Protein AF-D9PGG4-F1 (afdb_monomer_lite)

Sequence (54 aa):
LKDSIRPMPGLPVNIDGMYGIIRTVAGGRVIVDFNHPLSGKEIVYNSKLKNCFG

Foldseek 3Di:
DDPPPDQDAQDWDADPNQIWGFHDDPPNDTDTGRDDPCPPPDDDDDDDDDDDDD

Secondary structure (DSSP, 8-state):
--------TT-EEEETTEEEEEEEEETTEEEEE---TTTT--------------

Structure (mmCIF, N/CA/C/O backbone):
data_AF-D9PGG4-F1
#
_entry.id   AF-D9PGG4-F1
#
loop_
_atom_site.group_PDB
_atom_site.id
_atom_site.type_symbol
_atom_site.label_atom_id
_atom_site.label_alt_id
_atom_site.label_comp_id
_atom_site.label_asym_id
_atom_site.label_entity_id
_atom_site.label_seq_id
_atom_site.pdbx_PDB_ins_code
_atom_site.Cartn_x
_atom_site.Cartn_y
_atom_site.Cartn_z
_atom_site.occupancy
_atom_site.B_iso_or_equiv
_atom_site.auth_seq_id
_atom_site.auth_comp_id
_atom_site.auth_asym_id
_atom_site.auth_atom_id
_atom_site.pdbx_PDB_model_num
ATOM 1 N N . LEU A 1 1 ? -0.762 -16.590 -21.787 1.00 42.12 1 LEU A N 1
ATOM 2 C CA . LEU A 1 1 ? -1.330 -15.923 -20.596 1.00 42.12 1 LEU A CA 1
ATOM 3 C C . LEU A 1 1 ? -0.396 -14.789 -20.208 1.00 42.12 1 LEU A C 1
ATOM 5 O O . LEU A 1 1 ? 0.588 -15.018 -19.521 1.00 42.12 1 LEU A O 1
ATOM 9 N N . LYS A 1 2 ? -0.596 -13.598 -20.766 1.00 47.00 2 LYS A N 1
ATOM 10 C CA . LYS A 1 2 ? 0.131 -12.405 -20.330 1.00 47.00 2 LYS A CA 1
ATOM 11 C C . LYS A 1 2 ? -0.889 -11.291 -20.342 1.00 47.00 2 LYS A C 1
ATOM 13 O O . LYS A 1 2 ? -1.040 -10.588 -21.339 1.00 47.00 2 LYS A O 1
ATOM 18 N N . ASP A 1 3 ? -1.693 -11.270 -19.288 1.00 54.72 3 ASP A N 1
ATOM 19 C CA . ASP A 1 3 ? -2.678 -10.224 -19.093 1.00 54.72 3 ASP A CA 1
ATOM 20 C C . ASP A 1 3 ? -1.943 -8.894 -19.212 1.00 54.72 3 ASP A C 1
ATOM 22 O O . ASP A 1 3 ? -0.956 -8.638 -18.520 1.00 54.72 3 ASP A O 1
ATOM 26 N N . SER A 1 4 ? -2.351 -8.096 -20.198 1.00 63.41 4 SER A N 1
ATOM 27 C CA . SER A 1 4 ? -1.739 -6.811 -20.532 1.00 63.41 4 SER A CA 1
ATOM 28 C C . SER A 1 4 ? -2.143 -5.762 -19.500 1.00 63.41 4 SER A C 1
ATOM 30 O O . SER A 1 4 ? -2.708 -4.723 -19.836 1.00 63.41 4 SER A O 1
ATOM 32 N N . ILE A 1 5 ? -1.889 -6.049 -18.226 1.00 69.56 5 ILE A N 1
ATOM 33 C CA . ILE A 1 5 ? -2.069 -5.099 -17.143 1.00 69.56 5 ILE A CA 1
ATOM 34 C C . ILE A 1 5 ? -0.989 -4.048 -17.356 1.00 69.56 5 ILE A C 1
ATOM 36 O O . ILE A 1 5 ? 0.200 -4.316 -17.197 1.00 69.56 5 ILE A O 1
ATOM 40 N N . ARG A 1 6 ? -1.401 -2.858 -17.793 1.00 81.69 6 ARG A N 1
ATOM 41 C CA . ARG A 1 6 ? -0.512 -1.703 -17.885 1.00 81.69 6 ARG A CA 1
ATOM 42 C C . ARG A 1 6 ? -0.421 -1.114 -16.481 1.00 81.69 6 ARG A C 1
ATOM 44 O O . ARG A 1 6 ? -1.408 -0.531 -16.029 1.00 81.69 6 ARG A O 1
ATOM 51 N N . PRO A 1 7 ? 0.700 -1.294 -15.764 1.00 83.25 7 PRO A N 1
ATOM 52 C CA . PRO A 1 7 ? 0.826 -0.734 -14.433 1.00 83.25 7 PRO A CA 1
ATOM 53 C C . PRO A 1 7 ? 0.767 0.790 -14.541 1.00 83.25 7 PRO A C 1
ATOM 55 O O . PRO A 1 7 ? 1.467 1.388 -15.359 1.00 83.25 7 PRO A O 1
ATOM 58 N N . MET A 1 8 ? -0.069 1.411 -13.717 1.00 88.94 8 MET A N 1
ATOM 59 C CA . MET A 1 8 ? -0.195 2.861 -13.619 1.00 88.94 8 MET A CA 1
ATOM 60 C C . MET A 1 8 ? -0.217 3.248 -12.138 1.00 88.94 8 MET A C 1
ATOM 62 O O . MET A 1 8 ? -0.831 2.523 -11.352 1.00 88.94 8 MET A O 1
ATOM 66 N N . PRO A 1 9 ? 0.436 4.351 -11.727 1.00 91.50 9 PRO A N 1
ATOM 67 C CA . PRO A 1 9 ? 0.310 4.861 -10.365 1.00 91.50 9 PRO A CA 1
ATOM 68 C C . PRO A 1 9 ? -1.159 4.993 -9.938 1.00 91.50 9 PRO A C 1
ATOM 70 O O . PRO A 1 9 ? -1.991 5.479 -10.700 1.00 91.50 9 PRO A O 1
ATOM 73 N N . GLY A 1 10 ? -1.476 4.532 -8.730 1.00 88.88 10 GLY A N 1
ATOM 74 C CA . GLY A 1 10 ? -2.827 4.491 -8.168 1.00 88.88 10 GLY A CA 1
ATOM 75 C C . GLY A 1 10 ? -3.639 3.238 -8.512 1.00 88.88 10 GLY A C 1
ATOM 76 O O . GLY A 1 10 ? -4.694 3.038 -7.917 1.00 88.88 10 GLY A O 1
ATOM 77 N N . LEU A 1 11 ? -3.168 2.375 -9.418 1.00 90.81 11 LEU A N 1
ATOM 78 C CA . LEU A 1 11 ? -3.871 1.137 -9.760 1.00 90.81 11 LEU A CA 1
ATOM 79 C C . LEU A 1 11 ? -3.816 0.140 -8.581 1.00 90.81 11 LEU A C 1
ATOM 81 O O . LEU A 1 11 ? -2.711 -0.191 -8.132 1.00 90.81 11 LEU A O 1
ATOM 85 N N . PRO A 1 12 ? -4.964 -0.363 -8.088 1.00 90.12 12 PRO A N 1
ATOM 86 C CA . PRO A 1 12 ? -4.989 -1.461 -7.133 1.00 90.12 12 PRO A CA 1
ATOM 87 C C . PRO A 1 12 ? -4.634 -2.776 -7.832 1.00 90.12 12 PRO A C 1
ATOM 89 O O . PRO A 1 12 ? -5.129 -3.074 -8.920 1.00 90.12 12 PRO A O 1
ATOM 92 N N . VAL A 1 13 ? -3.782 -3.571 -7.197 1.00 90.38 13 VAL A N 1
ATOM 93 C CA . VAL A 1 13 ? -3.320 -4.866 -7.701 1.00 90.38 13 VAL A CA 1
ATOM 94 C C . VAL A 1 13 ? -3.430 -5.928 -6.614 1.00 90.38 13 VAL A C 1
ATOM 96 O O . VAL A 1 13 ? -3.301 -5.632 -5.427 1.00 90.38 13 VAL A O 1
ATOM 99 N N . ASN A 1 14 ? -3.668 -7.168 -7.030 1.00 90.75 14 ASN A N 1
ATOM 100 C CA . ASN A 1 14 ? -3.576 -8.346 -6.176 1.00 90.75 14 ASN A CA 1
ATOM 101 C C . ASN A 1 14 ? -2.389 -9.182 -6.666 1.00 90.75 14 ASN A C 1
ATOM 103 O O . ASN A 1 14 ? -2.356 -9.572 -7.833 1.00 90.75 14 ASN A O 1
ATOM 107 N N . ILE A 1 15 ? -1.401 -9.391 -5.798 1.00 87.62 15 ILE A N 1
ATOM 108 C CA . ILE A 1 15 ? -0.183 -10.153 -6.082 1.00 87.62 15 ILE A CA 1
ATOM 109 C C . ILE A 1 15 ? -0.096 -11.245 -5.021 1.00 87.62 15 ILE A C 1
ATOM 111 O O . ILE A 1 15 ? 0.018 -10.938 -3.838 1.00 87.62 15 ILE A O 1
ATOM 115 N N . ASP A 1 16 ? -0.207 -12.506 -5.438 1.00 86.56 16 ASP A N 1
ATOM 116 C CA . ASP A 1 16 ? -0.153 -13.685 -4.560 1.00 86.56 16 ASP A CA 1
ATOM 117 C C . ASP A 1 16 ? -1.111 -13.617 -3.352 1.00 86.56 16 ASP A C 1
ATOM 119 O O . ASP A 1 16 ? -0.808 -14.076 -2.253 1.00 86.56 16 ASP A O 1
ATOM 123 N N . GLY A 1 17 ? -2.293 -13.020 -3.549 1.00 87.38 17 GLY A N 1
ATOM 124 C CA . GLY A 1 17 ? -3.304 -12.842 -2.504 1.00 87.38 17 GLY A CA 1
ATOM 125 C C . GLY A 1 17 ? -3.130 -11.575 -1.660 1.00 87.38 17 GLY A C 1
ATOM 126 O O . GLY A 1 17 ? -4.006 -11.268 -0.851 1.00 87.38 17 GLY A O 1
ATOM 127 N N . MET A 1 18 ? -2.053 -10.808 -1.856 1.00 87.69 18 MET A N 1
ATOM 128 C CA . MET A 1 18 ? -1.834 -9.524 -1.192 1.00 87.69 18 MET A CA 1
ATOM 129 C C . MET A 1 18 ? -2.371 -8.369 -2.037 1.00 87.69 18 MET A C 1
ATOM 131 O O . MET A 1 18 ? -1.993 -8.192 -3.197 1.00 87.69 18 MET A O 1
ATOM 135 N N . TYR A 1 19 ? -3.223 -7.542 -1.432 1.00 90.75 19 TYR A N 1
ATOM 136 C CA . TYR A 1 19 ? -3.702 -6.306 -2.045 1.00 90.75 19 TYR A CA 1
ATOM 137 C C . TYR A 1 19 ? -2.692 -5.181 -1.841 1.00 90.75 19 TYR A C 1
ATOM 139 O O . TYR A 1 19 ? -2.262 -4.920 -0.718 1.00 90.75 19 TYR A O 1
ATOM 147 N N . GLY A 1 20 ? -2.345 -4.495 -2.924 1.00 91.81 20 GLY A N 1
ATOM 148 C CA . GLY A 1 20 ? -1.459 -3.341 -2.890 1.00 91.81 20 GLY A CA 1
ATOM 149 C C . GLY A 1 20 ? -1.829 -2.287 -3.926 1.00 91.81 20 GLY A C 1
ATOM 150 O O . GLY A 1 20 ? -2.649 -2.517 -4.814 1.00 91.81 20 GLY A O 1
ATOM 151 N N . ILE A 1 21 ? -1.225 -1.10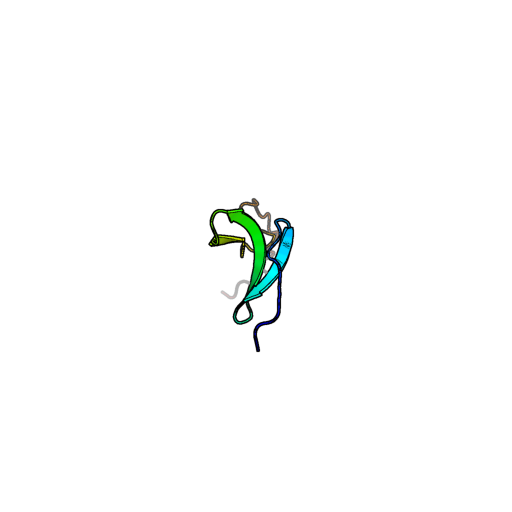9 -3.805 1.00 92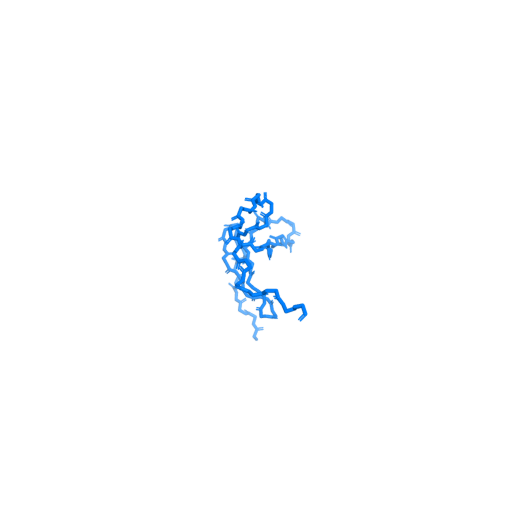.06 21 ILE A N 1
ATOM 152 C CA . ILE A 1 21 ? -1.436 0.024 -4.712 1.00 92.06 21 ILE A CA 1
ATOM 153 C C . ILE A 1 21 ? -0.119 0.349 -5.405 1.00 92.06 21 ILE A C 1
ATOM 155 O O . ILE A 1 21 ? 0.907 0.532 -4.750 1.00 92.06 21 ILE A O 1
ATOM 159 N N . ILE A 1 22 ? -0.135 0.471 -6.730 1.00 93.25 22 ILE A N 1
ATOM 160 C CA . ILE A 1 22 ? 1.043 0.926 -7.473 1.00 93.25 22 ILE A CA 1
ATOM 161 C C . ILE A 1 22 ? 1.352 2.377 -7.087 1.00 93.25 22 ILE A C 1
ATOM 163 O O . ILE A 1 22 ? 0.532 3.268 -7.289 1.00 93.25 22 ILE A O 1
ATOM 167 N N . ARG A 1 23 ? 2.548 2.642 -6.561 1.00 93.31 23 ARG A N 1
ATOM 168 C CA . ARG A 1 23 ? 3.012 3.998 -6.229 1.00 93.31 23 ARG A CA 1
ATOM 169 C C . ARG A 1 23 ? 3.728 4.656 -7.393 1.00 93.31 23 ARG A C 1
ATOM 171 O O . ARG A 1 23 ? 3.442 5.804 -7.715 1.00 93.31 23 ARG A O 1
ATOM 178 N N . THR A 1 24 ? 4.610 3.908 -8.045 1.00 91.44 24 THR A N 1
ATOM 179 C CA . THR A 1 24 ? 5.461 4.441 -9.109 1.00 91.44 24 THR A CA 1
ATOM 180 C C . THR A 1 24 ? 5.712 3.378 -10.162 1.00 91.44 24 THR A C 1
ATOM 182 O O . THR A 1 24 ? 5.882 2.200 -9.844 1.00 91.44 24 THR A O 1
ATOM 185 N N . VAL A 1 25 ? 5.777 3.809 -11.420 1.00 91.25 25 VAL A N 1
ATOM 186 C CA . VAL A 1 25 ? 6.183 2.987 -12.561 1.00 91.25 25 VAL A CA 1
ATOM 187 C C . VAL A 1 25 ? 7.366 3.687 -13.217 1.00 91.25 25 VAL A C 1
ATOM 189 O O . VAL A 1 25 ? 7.219 4.801 -13.710 1.00 91.25 25 VAL A O 1
ATOM 192 N N . ALA A 1 26 ? 8.548 3.074 -13.180 1.00 88.88 26 ALA A N 1
ATOM 193 C CA . ALA A 1 26 ? 9.776 3.679 -13.693 1.00 88.88 26 ALA A CA 1
ATOM 194 C C . ALA A 1 26 ? 10.725 2.616 -14.259 1.00 88.88 26 ALA A C 1
ATOM 196 O O . ALA A 1 26 ? 11.013 1.618 -13.601 1.00 88.88 26 ALA A O 1
ATOM 197 N N . GLY A 1 27 ? 11.222 2.825 -15.485 1.00 82.62 27 GLY A N 1
ATOM 198 C CA . GLY A 1 27 ? 12.265 1.983 -16.091 1.00 82.62 27 GLY A CA 1
ATOM 199 C C . GLY A 1 27 ? 11.927 0.487 -16.172 1.00 82.62 27 GLY A C 1
ATOM 200 O O . GLY A 1 27 ? 12.820 -0.344 -16.040 1.00 82.62 27 GLY A O 1
ATOM 201 N N . GLY A 1 28 ? 10.644 0.132 -16.311 1.00 84.50 28 G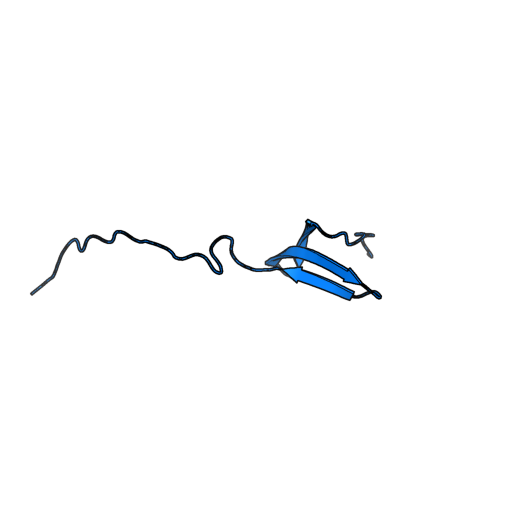LY A N 1
ATOM 202 C CA . GLY A 1 28 ? 10.174 -1.261 -16.315 1.00 84.50 28 GLY A CA 1
ATOM 203 C C . GLY A 1 28 ? 9.987 -1.890 -14.927 1.00 84.50 28 GLY A C 1
ATOM 204 O O . GLY A 1 28 ? 9.587 -3.047 -14.839 1.00 84.50 28 GLY A O 1
ATOM 205 N N . ARG A 1 29 ? 10.238 -1.144 -13.845 1.00 88.94 29 ARG A N 1
ATOM 206 C CA . ARG A 1 29 ? 9.968 -1.558 -12.462 1.00 88.94 29 ARG A CA 1
ATOM 207 C C . ARG A 1 29 ? 8.704 -0.880 -11.940 1.00 88.94 29 ARG A C 1
ATOM 209 O O . ARG A 1 29 ? 8.429 0.280 -12.254 1.00 88.94 29 ARG A O 1
ATOM 216 N N . VAL A 1 30 ? 7.956 -1.611 -11.122 1.00 91.38 30 VAL A N 1
ATOM 217 C CA . VAL A 1 30 ? 6.725 -1.148 -10.474 1.00 91.38 30 VAL A CA 1
ATOM 218 C C . VAL A 1 30 ? 6.938 -1.213 -8.969 1.00 91.38 30 VAL A C 1
ATOM 220 O O . VAL A 1 30 ? 7.272 -2.270 -8.441 1.00 91.38 30 VAL A O 1
ATOM 223 N N . ILE A 1 31 ? 6.764 -0.084 -8.285 1.00 92.00 31 ILE A N 1
ATOM 224 C CA . ILE A 1 31 ? 6.768 -0.028 -6.821 1.00 92.00 31 ILE A CA 1
ATOM 225 C C . ILE A 1 31 ? 5.324 -0.175 -6.355 1.00 92.00 31 ILE A C 1
ATOM 227 O O . ILE A 1 31 ? 4.469 0.617 -6.757 1.00 92.00 31 ILE A O 1
ATOM 231 N N . VAL A 1 32 ? 5.063 -1.171 -5.510 1.00 92.06 32 VAL A N 1
ATOM 232 C CA . VAL A 1 32 ? 3.737 -1.468 -4.957 1.00 92.06 32 VAL A CA 1
ATOM 233 C C . VAL A 1 32 ? 3.761 -1.270 -3.446 1.00 92.06 32 VAL A C 1
ATOM 235 O O . VAL A 1 32 ? 4.683 -1.713 -2.768 1.00 92.06 32 VAL A O 1
ATOM 238 N N . ASP A 1 33 ? 2.750 -0.580 -2.934 1.00 91.06 33 ASP A N 1
ATOM 239 C CA . ASP A 1 33 ? 2.526 -0.359 -1.513 1.00 91.06 33 ASP A CA 1
ATOM 240 C C . ASP A 1 33 ? 1.487 -1.349 -0.986 1.00 91.06 33 ASP A C 1
ATOM 242 O O . ASP A 1 33 ? 0.332 -1.317 -1.409 1.00 91.06 33 ASP A O 1
ATOM 246 N N . PHE A 1 34 ? 1.917 -2.214 -0.070 1.00 90.44 34 PHE A N 1
ATOM 247 C CA . PHE A 1 34 ? 1.095 -3.238 0.583 1.00 90.44 34 PHE A CA 1
ATOM 248 C C . PHE A 1 34 ? 0.725 -2.864 2.025 1.00 90.44 34 PHE A C 1
ATOM 250 O O . PHE A 1 34 ? 0.299 -3.721 2.799 1.00 90.44 34 PHE A O 1
ATOM 257 N N . ASN A 1 35 ? 0.940 -1.610 2.432 1.00 89.81 35 ASN A N 1
ATOM 258 C CA . ASN A 1 35 ? 0.658 -1.196 3.797 1.00 89.81 35 ASN A CA 1
ATOM 259 C C . ASN A 1 35 ? -0.826 -1.346 4.144 1.00 89.81 35 ASN A C 1
ATOM 261 O O . ASN A 1 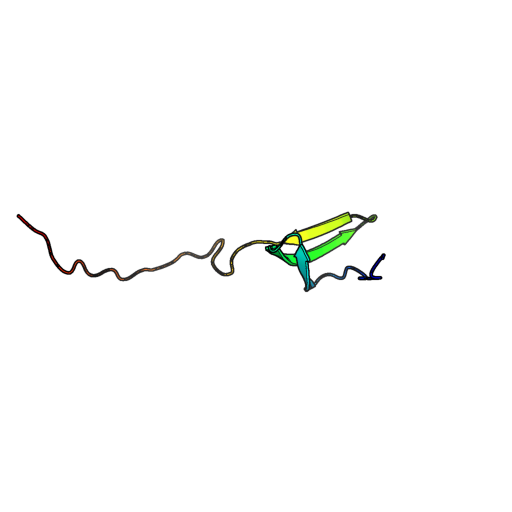35 ? -1.718 -0.994 3.371 1.00 89.81 35 ASN A O 1
ATOM 265 N N . HIS A 1 36 ? -1.081 -1.806 5.369 1.00 83.62 36 HIS A N 1
ATOM 266 C CA . HIS A 1 36 ? -2.415 -1.792 5.947 1.00 83.62 36 HIS A CA 1
ATOM 267 C C . HIS A 1 36 ? -2.928 -0.335 6.053 1.00 83.62 36 HIS A C 1
ATOM 269 O O . HIS A 1 36 ? -2.133 0.567 6.324 1.00 83.62 36 HIS A O 1
ATOM 275 N N . PRO A 1 37 ? -4.244 -0.060 5.947 1.00 82.00 37 PRO A N 1
ATOM 276 C CA . PRO A 1 37 ? -4.806 1.300 6.048 1.00 82.00 37 PRO A CA 1
ATOM 277 C C . PRO A 1 37 ? -4.511 2.067 7.351 1.00 82.00 37 PRO A C 1
ATOM 279 O O . PRO A 1 37 ? -4.788 3.270 7.452 1.00 82.00 37 PRO A O 1
ATOM 282 N N . LEU A 1 38 ? -4.009 1.362 8.366 1.00 85.62 38 LEU A N 1
ATOM 283 C CA . LEU A 1 38 ? -3.630 1.906 9.670 1.00 85.62 38 LEU A CA 1
ATOM 284 C C . LEU A 1 38 ? -2.107 2.001 9.866 1.00 85.62 38 LEU A C 1
ATOM 286 O O . LEU A 1 38 ? -1.670 2.487 10.904 1.00 85.62 38 LEU A O 1
ATOM 290 N N . SER A 1 39 ? -1.295 1.570 8.895 1.00 87.88 39 SER A N 1
ATOM 291 C CA . SER A 1 39 ? 0.162 1.720 8.959 1.00 87.88 39 SER A CA 1
ATOM 292 C C . SER A 1 39 ? 0.540 3.196 9.101 1.00 87.88 39 SER A C 1
ATOM 294 O O . SER A 1 39 ? 0.048 4.046 8.359 1.00 87.88 39 SER A O 1
ATOM 296 N N . GLY A 1 40 ? 1.411 3.503 10.063 1.00 85.56 40 GLY A N 1
ATOM 297 C CA . GLY A 1 40 ? 1.877 4.868 10.331 1.00 85.56 40 GLY A CA 1
ATOM 298 C C . GLY A 1 40 ? 0.861 5.780 11.028 1.00 85.56 40 GLY A C 1
ATOM 299 O O . GLY A 1 40 ? 1.161 6.953 11.232 1.00 85.56 40 GLY A O 1
ATOM 300 N N . LYS A 1 41 ? -0.322 5.273 11.403 1.00 88.69 41 LYS A N 1
ATOM 301 C CA . LYS A 1 41 ? -1.289 6.018 12.220 1.00 88.69 41 LYS A CA 1
ATOM 302 C C . LYS A 1 41 ? -1.086 5.704 13.699 1.00 88.69 41 LYS A C 1
ATOM 304 O O . LYS A 1 41 ? -0.884 4.550 14.066 1.00 88.69 41 LYS A O 1
ATOM 309 N N . GLU A 1 42 ? -1.201 6.721 14.545 1.00 89.69 42 GLU A N 1
ATOM 310 C CA . GLU A 1 42 ? -1.375 6.521 15.983 1.00 89.69 42 GLU A CA 1
ATOM 311 C C . GLU A 1 42 ? -2.786 5.969 16.227 1.00 89.69 42 GLU A C 1
ATOM 313 O O . GLU A 1 42 ? -3.776 6.550 15.774 1.00 89.69 42 GLU A O 1
ATOM 318 N N . ILE A 1 43 ? -2.886 4.811 16.882 1.00 87.00 43 ILE A N 1
ATOM 319 C CA . ILE A 1 43 ? -4.168 4.146 17.137 1.00 87.00 43 ILE A CA 1
ATOM 320 C C . ILE A 1 43 ? -4.499 4.270 18.619 1.00 87.00 43 ILE A C 1
ATOM 322 O O . ILE A 1 43 ? -3.762 3.777 19.469 1.00 87.00 43 ILE A O 1
ATOM 326 N N . VAL A 1 44 ? -5.640 4.887 18.919 1.00 88.75 44 VAL A N 1
ATOM 327 C CA . VAL A 1 44 ? -6.187 4.956 20.276 1.00 88.75 44 VAL A CA 1
ATOM 328 C C . VAL A 1 44 ? -7.188 3.821 20.453 1.00 88.75 44 VAL A C 1
ATOM 330 O O . VAL A 1 44 ? -8.174 3.736 19.721 1.00 88.75 44 VAL A O 1
ATOM 333 N N . TYR A 1 45 ? -6.949 2.953 21.435 1.00 86.50 45 TYR A N 1
ATOM 334 C CA . TYR A 1 45 ? -7.869 1.877 21.794 1.00 86.50 45 TYR A CA 1
ATOM 335 C C . TYR A 1 45 ? -8.412 2.087 23.207 1.00 86.50 45 TYR A C 1
ATOM 337 O O . TYR A 1 45 ? -7.653 2.330 24.143 1.00 86.50 45 TYR A O 1
ATOM 345 N N . ASN A 1 46 ? -9.729 1.963 23.373 1.00 85.06 46 ASN A N 1
ATOM 346 C CA . ASN A 1 46 ? -10.363 1.943 24.687 1.00 85.06 46 ASN A CA 1
ATOM 347 C C . ASN A 1 46 ? -10.682 0.490 25.059 1.00 85.06 46 ASN A C 1
ATOM 349 O O . ASN A 1 46 ? -11.661 -0.088 24.587 1.00 85.06 46 ASN A O 1
ATOM 353 N N . SER A 1 47 ? -9.826 -0.118 25.880 1.00 83.75 47 SER A N 1
ATOM 354 C CA . SER A 1 47 ? -10.044 -1.462 26.419 1.00 83.75 47 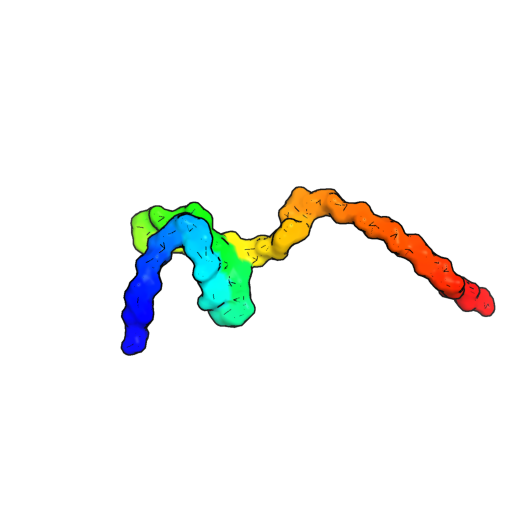SER A CA 1
ATOM 355 C C . SER A 1 47 ? -10.625 -1.394 27.828 1.00 83.75 47 SER A C 1
ATOM 357 O O . SER A 1 47 ? -10.027 -0.783 28.713 1.00 83.75 47 SER A O 1
ATOM 359 N N . LYS A 1 48 ? -11.729 -2.108 28.073 1.00 86.00 48 LYS A N 1
ATOM 360 C CA . LYS A 1 48 ? -12.254 -2.350 29.422 1.00 86.00 48 LYS A CA 1
ATOM 361 C C . LYS A 1 48 ? -11.960 -3.788 29.844 1.00 86.00 48 LYS A C 1
ATOM 363 O O . LYS A 1 48 ? -12.466 -4.724 29.227 1.00 86.00 48 LYS A O 1
ATOM 368 N N . LEU A 1 49 ? -11.185 -3.960 30.914 1.00 85.12 49 LEU A N 1
ATOM 369 C CA . LEU A 1 49 ? -11.027 -5.258 31.573 1.00 85.12 49 LEU A CA 1
ATOM 370 C C . LEU A 1 49 ? -12.365 -5.647 32.208 1.00 85.12 49 LEU A C 1
ATOM 372 O O . LEU A 1 49 ? -12.935 -4.873 32.977 1.00 85.12 49 LEU A O 1
ATOM 376 N N . LYS A 1 50 ? -12.900 -6.815 31.836 1.00 85.06 50 LYS A N 1
ATOM 377 C CA . LYS A 1 50 ? -14.213 -7.257 32.324 1.00 85.06 50 LYS A CA 1
ATOM 378 C C . LYS A 1 50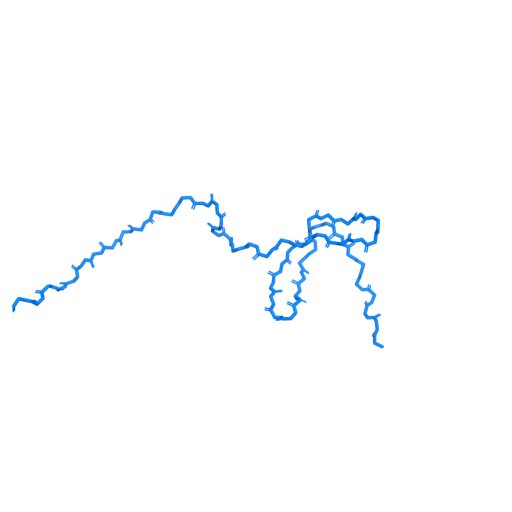 ? -14.127 -7.969 33.669 1.00 85.06 50 LYS A C 1
ATOM 380 O O . LYS A 1 50 ? -14.933 -7.675 34.541 1.00 85.06 50 LYS A O 1
ATOM 385 N N . ASN A 1 51 ? -13.136 -8.834 33.862 1.00 81.75 51 ASN A N 1
ATOM 386 C CA . ASN A 1 51 ? -12.996 -9.628 35.076 1.00 81.75 51 ASN A CA 1
ATOM 387 C C . ASN A 1 51 ? -11.513 -9.847 35.378 1.00 81.75 51 ASN A C 1
ATOM 389 O O . ASN A 1 51 ? -10.740 -10.160 34.474 1.00 81.75 51 ASN A O 1
ATOM 393 N N . CYS A 1 52 ? -11.141 -9.712 36.647 1.00 75.25 52 CYS A N 1
ATOM 394 C CA . CYS A 1 52 ? -9.868 -10.180 37.178 1.00 75.25 52 CYS A CA 1
ATOM 395 C C . CYS A 1 52 ? -10.203 -11.315 38.155 1.00 75.25 52 CYS A C 1
ATOM 397 O O . CYS A 1 52 ? -10.970 -11.085 39.090 1.00 75.25 52 CYS A O 1
ATOM 399 N N . PHE A 1 53 ? -9.727 -12.536 37.897 1.00 78.38 53 PHE A N 1
ATOM 400 C CA . PHE A 1 53 ? -9.908 -13.669 38.807 1.00 78.38 53 PHE A CA 1
ATOM 401 C C . PHE A 1 53 ? -8.735 -13.680 39.789 1.00 78.38 53 PHE A C 1
ATOM 403 O O . PHE A 1 53 ? -7.587 -13.800 39.359 1.00 78.38 53 PHE A O 1
ATOM 410 N N . GLY A 1 54 ? -9.042 -13.473 41.069 1.00 65.69 54 GLY A N 1
ATOM 411 C CA . GLY A 1 54 ? -8.123 -13.657 42.194 1.00 65.69 54 GLY A CA 1
ATOM 412 C C . GLY A 1 54 ? -8.353 -14.991 42.881 1.00 65.69 54 GLY A C 1
ATOM 413 O O . GLY A 1 54 ? -9.452 -15.562 42.687 1.00 65.69 54 GLY A O 1
#

Organism: NCBI:txid749907

pLDDT: mean 84.25, std 10.82, range [42.12, 93.31]

Radius of gyration: 19.36 Å; chains: 1; bounding box: 26×22×63 Å

InterPro domains:
  IPR048261 PPIase chaperone SlpA/SlyD-like, insertion domain superfamily [G3DSA:2.40.10.330] (1-35)
  IPR054016 FKBP26, IF domain [PF22199] (2-38)